Protein AF-A0AAV1TAA9-F1 (afdb_monomer_lite)

Radius of gyration: 21.61 Å; chains: 1; bounding box: 53×18×61 Å

Structure (mmCIF, N/CA/C/O backbone):
data_AF-A0AAV1TAA9-F1
#
_entry.id   AF-A0AAV1TAA9-F1
#
loop_
_atom_site.group_PDB
_atom_site.id
_atom_site.type_symbol
_atom_site.label_atom_id
_atom_site.label_alt_id
_atom_site.label_comp_id
_atom_site.label_asym_id
_atom_site.label_entity_id
_atom_site.label_seq_id
_atom_site.pdbx_PDB_ins_code
_atom_site.Cartn_x
_atom_site.Cartn_y
_atom_site.Cartn_z
_atom_site.occupancy
_atom_site.B_iso_or_equiv
_atom_site.auth_seq_id
_atom_site.auth_comp_id
_atom_site.auth_asym_id
_atom_site.auth_atom_id
_atom_site.pdbx_PDB_model_num
ATOM 1 N N . MET A 1 1 ? -7.018 -0.829 4.529 1.00 87.31 1 MET A N 1
ATOM 2 C CA . MET A 1 1 ? -6.262 -0.355 5.697 1.00 87.31 1 MET A CA 1
ATOM 3 C C . MET A 1 1 ? -5.485 -1.533 6.232 1.00 87.31 1 MET A C 1
ATOM 5 O O . MET A 1 1 ? -6.060 -2.615 6.341 1.00 87.31 1 MET A O 1
ATOM 9 N N . ASP A 1 2 ? -4.191 -1.358 6.440 1.00 91.44 2 ASP A N 1
ATOM 10 C CA . ASP A 1 2 ? -3.323 -2.400 6.969 1.00 91.44 2 ASP A CA 1
ATOM 11 C C . ASP A 1 2 ? -3.444 -2.474 8.500 1.00 91.44 2 ASP A C 1
ATOM 13 O O . ASP A 1 2 ? -4.169 -1.698 9.129 1.00 91.44 2 ASP A O 1
ATOM 17 N N . ASN A 1 3 ? -2.724 -3.411 9.106 1.00 91.62 3 ASN A N 1
ATOM 18 C CA . ASN A 1 3 ? -2.771 -3.639 10.548 1.00 91.62 3 ASN A CA 1
ATOM 19 C C . ASN A 1 3 ? -1.782 -2.742 11.319 1.00 91.62 3 ASN A C 1
ATOM 21 O O . ASN A 1 3 ? -1.261 -3.166 12.353 1.00 91.62 3 ASN A O 1
ATOM 25 N N . ALA A 1 4 ? -1.449 -1.549 10.809 1.00 91.19 4 ALA A N 1
ATOM 26 C CA . ALA A 1 4 ? -0.526 -0.655 11.499 1.00 91.19 4 ALA A CA 1
ATOM 27 C C . ALA A 1 4 ? -1.043 -0.309 12.914 1.00 91.19 4 ALA A C 1
ATOM 29 O O . ALA A 1 4 ? -2.239 -0.085 13.088 1.00 91.19 4 ALA A O 1
ATOM 30 N N . PRO A 1 5 ? -0.175 -0.200 13.939 1.00 91.06 5 PRO A N 1
ATOM 31 C CA . PRO A 1 5 ? -0.610 0.087 15.312 1.00 91.06 5 PRO A CA 1
ATOM 32 C C . PRO A 1 5 ? -1.371 1.411 15.479 1.00 91.06 5 PRO A C 1
ATOM 34 O O . PRO A 1 5 ? -2.141 1.567 16.421 1.00 91.06 5 PRO A O 1
ATOM 37 N N . SER A 1 6 ? -1.166 2.366 14.569 1.00 92.25 6 SER A N 1
ATOM 38 C CA . SER A 1 6 ? -1.895 3.639 14.515 1.00 92.25 6 SER A CA 1
ATOM 39 C C . SER A 1 6 ? -3.353 3.494 14.071 1.00 92.25 6 SER A C 1
ATOM 41 O O . SER A 1 6 ? -4.147 4.412 14.255 1.00 92.25 6 SER A O 1
ATOM 43 N N . HIS A 1 7 ? -3.723 2.361 13.481 1.00 90.75 7 HIS A N 1
ATOM 44 C CA . HIS A 1 7 ? -5.058 2.076 12.978 1.00 90.75 7 HIS A CA 1
ATOM 45 C C . HIS A 1 7 ? -5.956 1.487 14.073 1.00 90.75 7 HIS A C 1
ATOM 47 O O . HIS A 1 7 ? -6.345 0.319 14.046 1.00 90.75 7 HIS A O 1
ATOM 53 N N . ILE A 1 8 ? -6.274 2.315 15.067 1.00 90.69 8 ILE A N 1
ATOM 54 C CA . ILE A 1 8 ? -7.075 1.930 16.232 1.00 90.69 8 ILE A CA 1
ATOM 55 C C . ILE A 1 8 ? -8.561 1.957 15.860 1.00 90.69 8 ILE A C 1
ATOM 57 O O . ILE A 1 8 ? -9.078 2.985 15.438 1.00 90.69 8 ILE A O 1
ATOM 61 N N . VAL A 1 9 ? -9.249 0.824 16.033 1.00 89.00 9 VAL A N 1
ATOM 62 C CA . VAL A 1 9 ? -10.688 0.666 15.721 1.00 89.00 9 VAL A CA 1
ATOM 63 C C . VAL A 1 9 ? -11.548 0.548 16.987 1.00 89.00 9 VAL A C 1
ATOM 65 O O . VAL A 1 9 ? -12.764 0.679 16.913 1.00 89.00 9 VAL A O 1
ATOM 68 N N . ALA A 1 10 ? -10.933 0.321 18.153 1.00 85.00 10 ALA A N 1
ATOM 69 C CA . ALA A 1 10 ? -11.633 -0.009 19.398 1.00 85.00 10 ALA A CA 1
ATOM 70 C C . ALA A 1 10 ? -12.623 1.071 19.878 1.00 85.00 10 ALA A C 1
ATOM 72 O O . ALA A 1 10 ? -13.624 0.726 20.497 1.00 85.00 10 ALA A O 1
ATOM 73 N N . ASP A 1 11 ? -12.378 2.338 19.537 1.00 86.44 11 ASP A N 1
ATOM 74 C CA . ASP A 1 11 ? -13.156 3.486 20.019 1.00 86.44 11 ASP A CA 1
ATOM 75 C C . ASP A 1 11 ? -13.972 4.180 18.907 1.00 86.44 11 ASP A C 1
ATOM 77 O O . ASP A 1 11 ? -14.392 5.327 19.066 1.00 86.44 11 ASP A O 1
ATOM 81 N N . LEU A 1 12 ? -14.183 3.522 17.757 1.00 89.31 12 LEU A N 1
ATOM 82 C CA . LEU A 1 12 ? -14.975 4.081 16.656 1.00 89.31 12 LEU A CA 1
ATOM 83 C C . LEU A 1 12 ? -16.393 3.503 16.607 1.00 89.31 12 LEU A C 1
ATOM 85 O O . LEU A 1 12 ? -16.585 2.301 16.428 1.00 89.31 12 LEU A O 1
ATOM 89 N N . GLU A 1 13 ? -17.393 4.386 16.621 1.00 91.81 13 GLU A N 1
ATOM 90 C CA . GLU A 1 13 ? -18.745 4.043 16.175 1.00 91.81 13 GLU A CA 1
ATOM 91 C C . GLU A 1 13 ? -18.802 4.051 14.642 1.00 91.81 13 GLU A C 1
ATOM 93 O O . GLU A 1 13 ? -18.794 5.099 13.993 1.00 91.81 13 GLU A O 1
ATOM 98 N N . LEU A 1 14 ? -18.840 2.858 14.048 1.00 91.88 14 LEU A N 1
ATOM 99 C CA . LEU A 1 14 ? -18.937 2.677 12.603 1.00 91.88 14 LEU A CA 1
ATOM 100 C C . LEU A 1 14 ? -20.389 2.423 12.199 1.00 91.88 14 LEU A C 1
ATOM 102 O O . LEU A 1 14 ? -21.012 1.459 12.640 1.00 91.88 14 LEU A O 1
ATOM 106 N N . ILE A 1 15 ? -20.917 3.257 11.305 1.00 95.75 15 ILE A N 1
ATOM 107 C CA . ILE A 1 15 ? -22.256 3.086 10.737 1.00 95.75 15 ILE A CA 1
ATOM 108 C C . ILE A 1 15 ? -22.098 2.521 9.325 1.00 95.75 15 ILE A C 1
ATOM 110 O O . ILE A 1 15 ? -21.486 3.154 8.468 1.00 95.75 15 ILE A O 1
ATOM 114 N N . ASN A 1 16 ? -22.661 1.334 9.080 1.00 96.06 16 ASN A N 1
ATOM 115 C CA . ASN A 1 16 ? -22.649 0.641 7.780 1.00 96.06 16 ASN A CA 1
ATOM 116 C C . ASN A 1 16 ? -21.254 0.263 7.246 1.00 96.06 16 ASN A C 1
ATOM 118 O O . ASN A 1 16 ? -21.099 0.001 6.054 1.00 96.06 16 ASN A O 1
ATOM 122 N N . ILE A 1 17 ? -20.237 0.226 8.108 1.00 93.38 17 ILE A N 1
ATOM 123 C CA . ILE 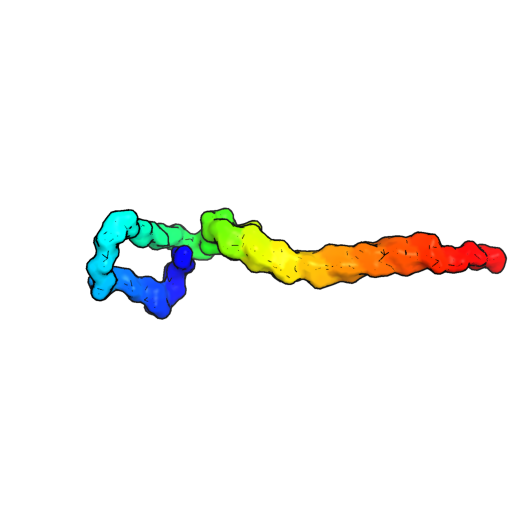A 1 17 ? -18.865 -0.131 7.741 1.00 93.38 17 ILE A CA 1
ATOM 124 C C . ILE A 1 17 ? -18.386 -1.241 8.671 1.00 93.38 17 ILE A C 1
ATOM 126 O O . ILE A 1 17 ? -18.599 -1.193 9.879 1.00 93.38 17 ILE A O 1
ATOM 130 N N . THR A 1 18 ? -17.703 -2.234 8.107 1.00 92.00 18 THR A N 1
ATOM 131 C CA . THR A 1 18 ? -17.024 -3.287 8.866 1.00 92.00 18 THR A CA 1
ATOM 132 C C . THR A 1 18 ? -15.537 -3.235 8.562 1.00 92.00 18 THR A C 1
ATOM 134 O O . THR A 1 18 ? -15.140 -3.226 7.397 1.00 92.00 18 THR A O 1
ATOM 137 N N . VAL A 1 19 ? -14.711 -3.229 9.605 1.00 92.31 19 VAL A N 1
ATOM 138 C CA . VAL A 1 19 ? -13.257 -3.340 9.462 1.00 92.31 19 VAL A CA 1
ATOM 139 C C . VAL A 1 19 ? -12.857 -4.805 9.581 1.00 92.31 19 VAL A C 1
ATOM 141 O O . VAL A 1 19 ? -13.279 -5.497 10.505 1.00 92.31 19 VAL A O 1
ATOM 144 N N . GLN A 1 20 ? -12.036 -5.277 8.646 1.00 92.00 20 GLN A N 1
ATOM 145 C CA . GLN A 1 20 ? -11.467 -6.622 8.670 1.00 92.00 20 GLN A CA 1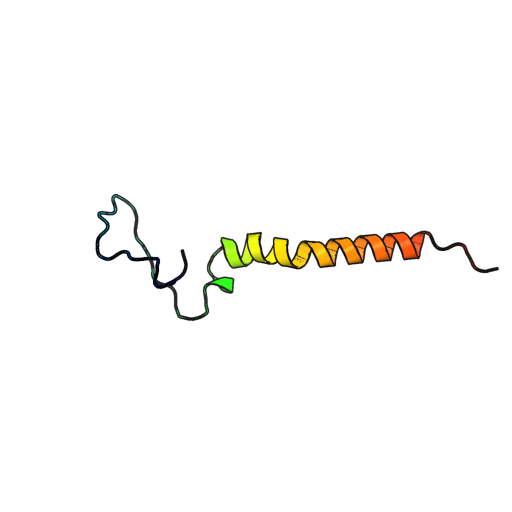
ATOM 146 C C . GLN A 1 20 ? -9.962 -6.537 8.902 1.00 92.00 20 GLN A C 1
ATOM 148 O O . GLN A 1 20 ? -9.260 -5.818 8.190 1.00 92.00 20 GLN A O 1
ATOM 153 N N . VAL A 1 21 ? -9.478 -7.294 9.885 1.00 91.94 21 VAL A N 1
ATOM 154 C CA . VAL A 1 21 ? -8.047 -7.443 10.162 1.00 91.94 21 VAL A CA 1
ATOM 155 C C . VAL A 1 21 ? -7.484 -8.497 9.220 1.00 91.94 21 VAL A C 1
ATOM 157 O O . VAL A 1 21 ? -8.035 -9.592 9.096 1.00 91.94 21 VAL A O 1
ATOM 160 N N . LEU A 1 22 ? -6.385 -8.170 8.549 1.00 92.31 22 LEU A N 1
ATOM 161 C CA . LEU A 1 22 ? -5.759 -9.085 7.603 1.00 92.31 22 LEU A CA 1
ATOM 162 C C . LEU A 1 22 ? -4.804 -10.054 8.308 1.00 92.31 22 LEU A C 1
ATOM 164 O O . LEU A 1 22 ? -4.251 -9.714 9.356 1.00 92.31 22 LEU A O 1
ATOM 168 N N . PRO A 1 23 ? -4.530 -11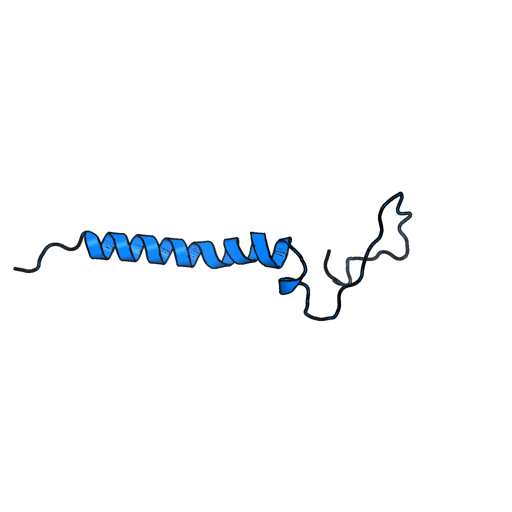.238 7.736 1.00 94.12 23 PRO A N 1
ATOM 169 C CA . PRO A 1 23 ? -3.442 -12.071 8.223 1.00 94.12 23 PRO A CA 1
ATOM 170 C C . PRO A 1 23 ? -2.097 -11.323 8.151 1.00 94.12 23 PRO A C 1
ATOM 172 O O . PRO A 1 23 ? -1.892 -10.505 7.245 1.00 94.12 23 PRO A O 1
ATOM 175 N N . PRO A 1 24 ? -1.149 -11.601 9.059 1.00 92.62 24 PRO A N 1
ATOM 176 C CA . PRO A 1 24 ? 0.162 -10.959 9.045 1.00 92.62 24 PRO A CA 1
ATOM 177 C C . PRO A 1 24 ? 0.859 -11.079 7.684 1.00 92.62 24 PRO A C 1
ATOM 179 O O . PRO A 1 24 ? 0.799 -12.125 7.040 1.00 92.62 24 PRO A O 1
ATOM 182 N N . ASN A 1 25 ? 1.554 -10.017 7.261 1.00 92.69 25 ASN A N 1
ATOM 183 C CA . ASN A 1 25 ? 2.356 -9.973 6.028 1.00 92.69 25 ASN A CA 1
ATOM 184 C C . ASN A 1 25 ? 1.571 -10.229 4.724 1.00 92.69 25 ASN A C 1
ATOM 186 O O . ASN A 1 25 ? 2.148 -10.671 3.729 1.00 92.69 25 ASN A O 1
ATOM 190 N N . THR A 1 26 ? 0.260 -9.966 4.710 1.00 94.25 26 THR A N 1
ATOM 191 C CA . THR A 1 26 ? -0.574 -10.137 3.50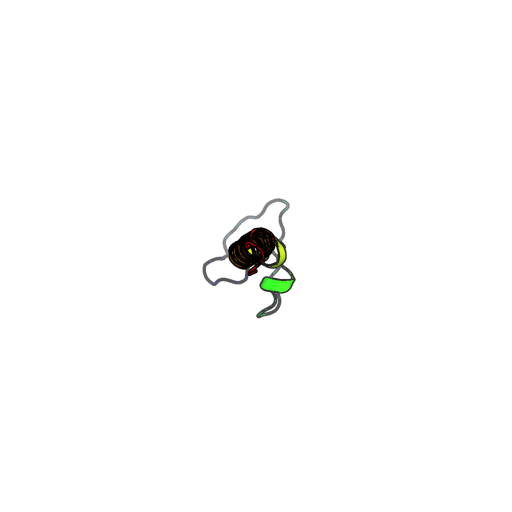5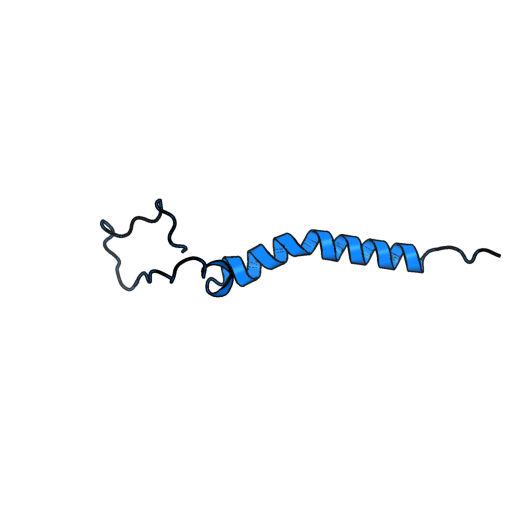 1.00 94.25 26 THR A CA 1
ATOM 192 C C . THR A 1 26 ? -0.975 -8.832 2.824 1.00 94.25 26 THR A C 1
ATOM 194 O O . THR A 1 26 ? -1.536 -8.883 1.729 1.00 94.25 26 THR A O 1
ATOM 197 N N . THR A 1 27 ? -0.655 -7.674 3.412 1.00 93.19 27 THR A N 1
ATOM 198 C CA . THR A 1 27 ? -1.094 -6.357 2.923 1.00 93.19 27 THR A CA 1
ATOM 199 C C . THR A 1 27 ? -0.731 -6.136 1.456 1.00 93.19 27 THR A C 1
ATOM 201 O O . THR A 1 27 ? -1.622 -5.899 0.646 1.00 93.19 27 THR A O 1
ATOM 204 N N . SER A 1 28 ? 0.526 -6.402 1.086 1.00 91.56 28 SER A N 1
ATOM 205 C CA . SER A 1 28 ? 1.035 -6.224 -0.281 1.00 91.56 28 SER A CA 1
ATOM 206 C C . SER A 1 28 ? 0.380 -7.100 -1.347 1.00 91.56 28 SER A C 1
ATOM 208 O O . SER A 1 28 ? 0.539 -6.849 -2.537 1.00 91.56 28 SER A O 1
ATOM 210 N N . LYS A 1 29 ? -0.350 -8.141 -0.937 1.00 93.00 29 LYS A N 1
ATOM 211 C CA . LYS A 1 29 ? -1.015 -9.088 -1.841 1.00 93.00 29 LYS A CA 1
ATOM 212 C C . LYS A 1 29 ? -2.522 -8.890 -1.883 1.00 93.00 29 LYS A C 1
ATOM 214 O O . LYS A 1 29 ? -3.133 -9.074 -2.927 1.00 93.00 29 LYS A O 1
ATOM 219 N N . VAL A 1 30 ? -3.120 -8.585 -0.733 1.00 93.81 30 VAL A N 1
ATOM 220 C CA . VAL A 1 30 ? -4.577 -8.542 -0.565 1.00 93.81 30 VAL A CA 1
ATOM 221 C C . VAL A 1 30 ? -5.107 -7.117 -0.670 1.00 93.81 30 VAL A C 1
ATOM 223 O O . VAL A 1 30 ? -6.229 -6.925 -1.135 1.00 93.81 30 VAL A O 1
ATOM 226 N N . GLN A 1 31 ? -4.337 -6.107 -0.253 1.00 94.00 31 GLN A N 1
ATOM 227 C CA . GLN A 1 31 ? -4.802 -4.724 -0.299 1.00 94.00 31 GLN A CA 1
ATOM 228 C C . GLN A 1 31 ? -4.593 -4.142 -1.698 1.00 94.00 31 GLN A C 1
ATOM 230 O O . GLN A 1 31 ? -3.456 -4.078 -2.166 1.00 94.00 31 GLN A O 1
ATOM 235 N N . PRO A 1 32 ? -5.663 -3.658 -2.360 1.00 93.44 32 PRO A N 1
ATOM 236 C CA . PRO A 1 32 ? -5.570 -3.136 -3.724 1.00 93.44 32 PRO A CA 1
ATOM 237 C C . PRO A 1 32 ? -4.605 -1.954 -3.878 1.00 93.44 32 PRO A C 1
ATOM 239 O O . PRO A 1 32 ? -4.064 -1.736 -4.958 1.00 93.44 32 PRO A O 1
ATOM 242 N N . MET A 1 33 ? -4.399 -1.179 -2.809 1.00 95.50 33 MET A N 1
ATOM 243 C CA . MET A 1 33 ? -3.490 -0.032 -2.811 1.00 95.50 33 MET A CA 1
ATOM 244 C C . MET A 1 33 ? -2.034 -0.473 -2.971 1.00 95.50 33 MET A C 1
ATOM 246 O O . MET A 1 33 ? -1.357 0.008 -3.878 1.00 95.50 33 MET A O 1
ATOM 250 N N . ASP A 1 34 ? -1.595 -1.423 -2.146 1.00 95.12 34 ASP A N 1
ATOM 251 C CA . ASP A 1 34 ? -0.236 -1.953 -2.202 1.00 95.12 34 ASP A CA 1
ATOM 252 C C . ASP A 1 34 ? -0.017 -2.774 -3.475 1.00 95.12 34 ASP A C 1
ATOM 254 O O . ASP A 1 34 ? 0.935 -2.539 -4.216 1.00 95.12 34 ASP A O 1
ATOM 258 N N . ALA A 1 35 ? -0.936 -3.705 -3.761 1.00 93.81 35 ALA A N 1
ATOM 259 C CA . ALA A 1 35 ? -0.826 -4.627 -4.891 1.00 93.81 35 ALA A CA 1
ATOM 260 C C . ALA A 1 35 ? -0.976 -3.936 -6.259 1.00 93.81 35 ALA A C 1
ATOM 262 O O . ALA A 1 35 ? -0.567 -4.486 -7.280 1.00 93.81 35 ALA A O 1
ATOM 263 N N . GLY A 1 36 ? -1.600 -2.757 -6.287 1.00 94.81 36 GLY A N 1
ATOM 264 C CA . GLY A 1 36 ? -1.868 -1.990 -7.497 1.00 94.81 36 GLY A CA 1
ATOM 265 C C . GLY A 1 36 ? -1.041 -0.715 -7.561 1.00 94.81 36 GLY A C 1
ATOM 266 O O . GLY A 1 36 ? 0.006 -0.677 -8.201 1.00 94.81 36 GLY A O 1
ATOM 267 N N . ILE A 1 37 ? -1.543 0.351 -6.930 1.00 96.00 37 ILE A N 1
ATOM 268 C CA . ILE A 1 37 ? -1.015 1.713 -7.103 1.00 96.00 37 ILE A CA 1
ATOM 269 C C . ILE A 1 37 ? 0.451 1.800 -6.678 1.00 96.00 37 ILE A C 1
ATOM 271 O O . ILE A 1 37 ? 1.273 2.287 -7.452 1.00 96.00 37 ILE A O 1
ATOM 275 N N . ILE A 1 38 ? 0.783 1.311 -5.482 1.00 96.19 38 ILE A N 1
ATOM 276 C CA . ILE A 1 38 ? 2.147 1.396 -4.950 1.00 96.19 38 ILE A CA 1
ATOM 277 C C . ILE A 1 38 ? 3.091 0.538 -5.793 1.00 96.19 38 ILE A C 1
ATOM 279 O O . ILE A 1 38 ? 4.099 1.053 -6.267 1.00 96.19 38 ILE A O 1
ATOM 283 N N . ALA A 1 39 ? 2.724 -0.715 -6.085 1.00 95.75 39 ALA A N 1
ATOM 284 C CA . ALA A 1 39 ? 3.528 -1.593 -6.935 1.00 95.75 39 ALA A CA 1
ATOM 285 C C . ALA A 1 39 ? 3.832 -0.975 -8.314 1.00 95.75 39 ALA A C 1
ATOM 287 O O . ALA A 1 39 ? 4.961 -1.046 -8.802 1.00 95.75 39 ALA A O 1
ATOM 288 N N . ILE A 1 40 ? 2.846 -0.329 -8.947 1.00 95.44 40 ILE A N 1
ATOM 289 C CA . ILE A 1 40 ? 3.050 0.365 -10.226 1.00 95.44 40 ILE A CA 1
ATOM 290 C C . ILE A 1 40 ? 3.966 1.573 -10.046 1.00 95.44 40 ILE A C 1
ATOM 292 O O . ILE A 1 40 ? 4.858 1.783 -10.867 1.00 95.44 40 ILE A O 1
ATOM 296 N N . GLN A 1 41 ? 3.769 2.366 -8.995 1.00 96.50 41 GLN A N 1
ATOM 297 C CA . GLN A 1 41 ? 4.580 3.552 -8.746 1.00 96.50 41 GLN A CA 1
ATOM 298 C C . GLN A 1 41 ? 6.049 3.204 -8.478 1.00 96.50 41 GLN A C 1
ATOM 300 O O . GLN A 1 41 ? 6.936 3.903 -8.963 1.00 96.50 41 GLN A O 1
ATOM 305 N N . GLU A 1 42 ? 6.311 2.099 -7.786 1.00 95.88 42 GLU A N 1
ATOM 306 C CA . GLU A 1 42 ? 7.658 1.565 -7.575 1.00 95.88 42 GLU A CA 1
ATOM 307 C C . GLU A 1 42 ? 8.279 1.019 -8.871 1.00 95.88 42 GLU A C 1
ATOM 309 O O . GLU A 1 42 ? 9.475 1.191 -9.109 1.00 95.88 42 GLU A O 1
ATOM 314 N N . ALA A 1 43 ? 7.481 0.394 -9.742 1.00 95.75 43 ALA A N 1
ATOM 315 C CA . ALA A 1 43 ? 7.956 -0.174 -11.004 1.00 95.75 43 ALA A CA 1
ATOM 316 C C . ALA A 1 43 ? 8.087 0.855 -12.142 1.00 95.75 43 ALA A C 1
ATOM 318 O O . ALA A 1 43 ? 8.768 0.584 -13.139 1.00 95.75 43 ALA A O 1
ATOM 319 N N . LEU A 1 44 ? 7.428 2.012 -12.043 1.00 96.06 44 LEU A N 1
ATOM 320 C CA . LEU A 1 44 ? 7.381 3.018 -13.104 1.00 96.06 44 LEU A CA 1
ATOM 321 C C . LEU A 1 44 ? 8.768 3.572 -13.483 1.00 96.06 44 LEU A C 1
ATOM 323 O O . LEU A 1 44 ? 9.048 3.626 -14.682 1.00 96.06 44 LEU A O 1
ATOM 327 N N . PRO A 1 45 ? 9.667 3.927 -12.542 1.00 96.25 45 PRO A N 1
ATOM 328 C CA . PRO A 1 45 ? 11.007 4.402 -12.884 1.00 96.25 45 PRO A CA 1
ATOM 329 C C . PRO A 1 45 ? 11.791 3.396 -13.729 1.00 96.25 45 PRO A C 1
ATOM 331 O O . PRO A 1 45 ? 12.407 3.770 -14.724 1.00 96.25 45 PRO A O 1
ATOM 334 N N . LEU A 1 46 ? 11.711 2.107 -13.383 1.00 94.69 46 LEU A N 1
ATOM 335 C CA . LEU A 1 46 ? 12.359 1.044 -14.145 1.00 94.69 46 LEU A CA 1
ATOM 336 C C . LEU A 1 46 ? 11.748 0.904 -15.544 1.00 94.69 46 LEU A C 1
ATOM 338 O O . LEU A 1 46 ? 12.478 0.788 -16.526 1.00 94.69 46 LEU A O 1
ATOM 342 N N . HIS A 1 47 ? 10.418 0.935 -15.658 1.00 94.75 47 HIS A N 1
ATOM 343 C CA . HIS A 1 47 ? 9.751 0.893 -16.962 1.00 94.75 47 HIS A CA 1
ATOM 344 C C . HIS A 1 47 ? 10.150 2.073 -17.851 1.00 94.75 47 HIS A C 1
ATOM 346 O O . HIS A 1 47 ? 10.380 1.876 -19.045 1.00 94.75 47 HIS A O 1
ATOM 352 N N . LEU A 1 48 ? 10.264 3.272 -17.276 1.00 95.69 48 LEU A N 1
ATOM 353 C CA . LEU A 1 48 ? 10.707 4.459 -17.994 1.00 95.69 48 LEU A CA 1
ATOM 354 C C . LEU A 1 48 ? 12.164 4.322 -18.445 1.00 95.69 48 LEU A C 1
ATOM 356 O O . LEU A 1 48 ? 12.442 4.539 -19.620 1.00 95.69 48 LEU A O 1
ATOM 360 N N . GLN A 1 49 ? 13.072 3.900 -17.561 1.00 95.44 49 GLN A N 1
ATOM 361 C CA . GLN A 1 49 ? 14.476 3.684 -17.924 1.00 95.44 49 GLN A CA 1
ATOM 362 C C . GLN A 1 49 ? 14.602 2.666 -19.063 1.00 95.44 49 GLN A C 1
ATOM 364 O O . GLN A 1 49 ? 15.236 2.944 -20.075 1.00 95.44 49 GLN A O 1
ATOM 369 N N . ASN A 1 50 ? 13.889 1.543 -18.963 1.00 96.00 50 ASN A N 1
ATOM 370 C CA . ASN A 1 50 ? 13.854 0.531 -20.016 1.00 96.00 50 ASN A CA 1
ATOM 371 C C . ASN A 1 50 ? 13.324 1.084 -21.352 1.00 96.00 50 ASN A C 1
ATOM 373 O O . ASN A 1 50 ? 13.759 0.636 -22.413 1.00 96.00 50 ASN A O 1
ATOM 377 N N . ALA A 1 51 ? 12.368 2.019 -21.334 1.00 95.25 51 ALA A N 1
ATOM 378 C CA . ALA A 1 51 ? 11.870 2.667 -22.547 1.00 95.25 51 ALA A CA 1
ATOM 379 C C . ALA A 1 51 ? 12.929 3.594 -23.168 1.00 95.25 51 ALA A C 1
ATOM 381 O O . ALA A 1 51 ? 13.190 3.495 -24.366 1.00 95.25 51 ALA A O 1
ATOM 382 N N . LEU A 1 52 ? 13.596 4.413 -22.347 1.00 95.62 52 LEU A N 1
ATOM 383 C CA . LEU A 1 52 ? 14.679 5.299 -22.785 1.00 95.62 52 LEU A CA 1
ATOM 384 C C . LEU A 1 52 ? 15.873 4.516 -23.346 1.00 95.62 52 LEU A C 1
ATOM 386 O O . LEU A 1 52 ? 16.430 4.898 -24.376 1.00 95.62 52 LEU A O 1
ATOM 390 N N . ASP A 1 53 ? 16.240 3.399 -22.717 1.00 95.81 53 ASP A N 1
ATOM 391 C CA . ASP A 1 53 ? 17.332 2.535 -23.173 1.00 95.81 53 ASP A CA 1
ATOM 392 C C . ASP A 1 53 ? 17.004 1.896 -24.529 1.00 95.81 53 ASP A C 1
ATOM 394 O O . ASP A 1 53 ? 17.853 1.840 -25.422 1.00 95.81 53 ASP A O 1
ATOM 398 N N . ARG A 1 54 ? 15.750 1.463 -24.728 1.00 92.88 54 ARG A N 1
ATOM 399 C CA . ARG A 1 54 ? 15.270 0.925 -26.014 1.00 92.88 54 ARG A CA 1
ATOM 400 C C . ARG A 1 54 ? 15.291 1.977 -27.116 1.00 92.88 54 ARG A C 1
ATOM 402 O O . ARG A 1 54 ? 15.685 1.660 -28.237 1.00 92.88 54 ARG A O 1
ATOM 409 N N . ASP A 1 55 ? 14.880 3.205 -26.820 1.00 95.25 55 ASP A N 1
ATOM 410 C CA . ASP A 1 55 ? 14.897 4.297 -27.795 1.00 95.25 55 ASP A CA 1
ATOM 411 C C . ASP A 1 55 ? 16.329 4.737 -28.120 1.00 95.25 55 ASP A C 1
ATOM 413 O O . ASP A 1 55 ? 16.663 4.937 -29.288 1.00 95.25 55 ASP A O 1
ATOM 417 N N . SER A 1 56 ? 17.212 4.762 -27.121 1.00 92.81 56 SER A N 1
ATOM 418 C CA . SER A 1 56 ? 18.643 5.020 -27.311 1.00 92.81 56 SER A CA 1
ATOM 419 C C . SER A 1 56 ? 19.301 3.948 -28.181 1.00 92.81 56 SER A C 1
ATOM 421 O O . SER A 1 56 ? 20.057 4.281 -29.088 1.00 92.81 56 SER A O 1
ATOM 423 N N . ALA A 1 57 ? 18.986 2.667 -27.961 1.00 89.38 57 ALA A N 1
ATOM 424 C CA . ALA A 1 57 ? 19.485 1.559 -28.775 1.00 89.38 57 ALA A CA 1
ATOM 425 C C . ALA A 1 57 ? 18.983 1.615 -30.230 1.00 89.38 57 ALA A C 1
ATOM 427 O O . ALA A 1 57 ? 19.729 1.288 -31.150 1.00 89.38 57 ALA A O 1
ATOM 428 N N . ARG A 1 58 ? 17.739 2.058 -30.456 1.00 83.25 58 ARG A N 1
ATOM 429 C CA . ARG A 1 58 ? 17.178 2.250 -31.807 1.00 83.25 58 ARG A CA 1
ATOM 430 C C . ARG A 1 58 ? 17.825 3.402 -32.566 1.00 83.25 58 ARG A C 1
ATOM 432 O O . ARG A 1 58 ? 17.865 3.358 -33.790 1.00 83.25 58 ARG A O 1
ATOM 439 N N . ASN A 1 59 ? 18.291 4.424 -31.854 1.00 83.00 59 ASN A N 1
ATOM 440 C CA . ASN A 1 59 ? 18.813 5.651 -32.444 1.00 83.00 59 ASN A CA 1
ATOM 441 C C . ASN A 1 59 ? 20.352 5.683 -32.522 1.00 83.00 59 ASN A C 1
ATOM 443 O O . ASN A 1 59 ? 20.929 6.748 -32.743 1.00 83.00 59 ASN A O 1
ATOM 447 N N . GLN A 1 60 ? 21.030 4.543 -32.329 1.00 77.19 60 GLN A N 1
ATOM 448 C CA . GLN A 1 60 ? 22.480 4.471 -32.516 1.00 77.19 60 GLN A CA 1
ATOM 449 C C . GLN A 1 60 ? 22.822 4.516 -34.012 1.00 77.19 60 GLN A C 1
ATOM 451 O O . GLN A 1 60 ? 22.261 3.738 -34.790 1.00 77.19 60 GLN A O 1
ATOM 456 N N . PRO A 1 61 ? 23.738 5.403 -34.441 1.00 70.62 61 PRO A N 1
ATOM 457 C CA . PRO A 1 61 ? 24.197 5.417 -35.821 1.00 70.62 61 PRO A CA 1
ATOM 458 C C . PRO A 1 61 ? 24.901 4.095 -36.138 1.00 70.62 61 PRO A C 1
ATOM 460 O O . PRO A 1 61 ? 25.684 3.595 -35.329 1.00 70.62 61 PRO A O 1
ATOM 463 N N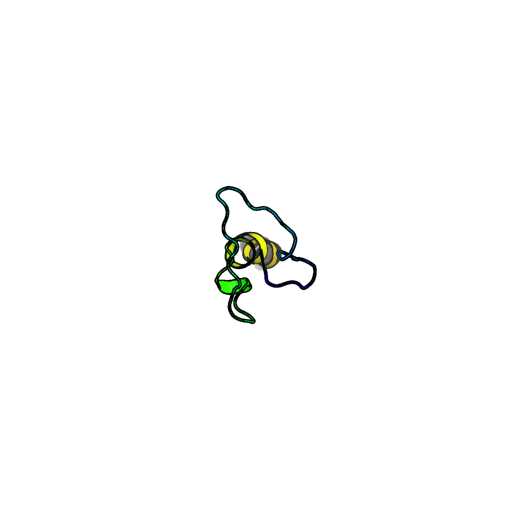 . LEU A 1 62 ? 24.623 3.538 -37.321 1.00 65.38 62 LEU A N 1
ATOM 464 C CA . LEU A 1 62 ? 25.356 2.390 -37.852 1.00 65.38 62 LEU A CA 1
ATOM 465 C C . LEU A 1 62 ? 26.852 2.732 -37.823 1.00 65.38 62 LEU A C 1
ATOM 467 O O . LEU A 1 62 ? 27.282 3.672 -38.492 1.00 65.38 62 LEU A O 1
ATOM 471 N N . GLN A 1 63 ? 27.631 2.010 -37.016 1.00 62.00 63 GLN A N 1
ATOM 472 C CA . GLN A 1 63 ? 29.087 2.085 -37.085 1.00 62.00 63 GLN A CA 1
ATOM 473 C C . GLN A 1 63 ? 29.508 1.448 -38.414 1.00 62.00 63 GLN A C 1
ATOM 475 O O . GLN A 1 63 ? 29.407 0.232 -38.575 1.00 62.00 63 GLN A O 1
ATOM 480 N N . CYS A 1 64 ? 29.880 2.299 -39.374 1.00 56.31 64 CYS A N 1
ATOM 481 C CA . CYS A 1 64 ? 30.560 1.914 -40.610 1.00 56.31 64 CYS A CA 1
ATOM 482 C C . CYS A 1 64 ? 31.991 1.453 -40.327 1.00 56.31 64 CYS A C 1
ATOM 484 O O . CYS A 1 64 ? 32.643 2.079 -39.457 1.00 56.31 64 CYS A O 1
#

Sequence (64 aa):
MDNAPSHIVADLELINITVQVLPPNTTSKVQPMDAGIIAIQEALPLHLQNALDRDSARNQPLQC

pLDDT: mean 90.82, std 8.0, range [56.31, 96.5]

Foldseek 3Di:
DAPPPVPDDPPDDDDPDDDDYDDPPCCCPPPCCNVPVVVCVVCVVVVVVVVVVVVVVVPDPPDD

InterPro domains:
  IPR004875 DDE superfamily endonuclease domain [PF03184] (2-39)

Secondary structure (DSSP, 8-state):
----TT---TT---SS----PPPTT-HHHH-HIIIIIIHHHHHHHHHHHHHHHHHHHHT-----

Organism: NCBI:txid2874970